Protein AF-A0A0M0T9Q9-F1 (afdb_monomer_lite)

pLDDT: mean 83.2, std 15.9, range [45.47, 97.31]

Foldseek 3Di:
DDPVVPVVPDDLVNLLVVCVPPDDPDDPPVDPDDPSVLSSLVVVQVVVPDPDPVSSVVSCVVPVD

Sequence (65 aa):
MDNSFILRGVQMKELVAVFSDFPDPRCQGKVKHRFIDILVIAVCAVIAGANAWTDIEQYGQLKKD

Radius of gyration: 14.23 Å; chains: 1; bounding box: 23×28×44 Å

Structure (mmCIF, N/CA/C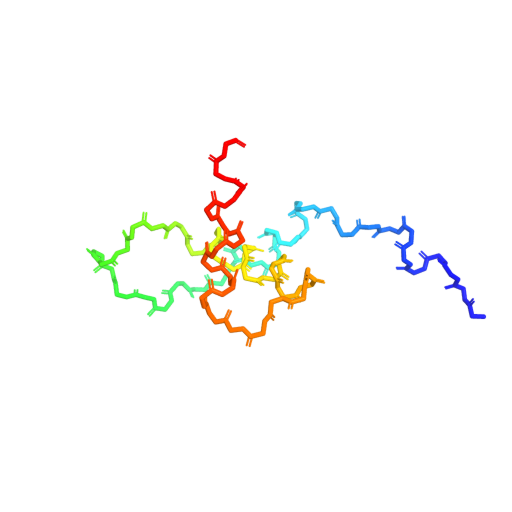/O backbone):
data_AF-A0A0M0T9Q9-F1
#
_entry.id   AF-A0A0M0T9Q9-F1
#
loop_
_atom_site.group_PDB
_atom_site.id
_atom_site.type_symbol
_atom_site.label_atom_id
_atom_site.label_alt_id
_atom_site.label_comp_id
_atom_site.label_asym_id
_atom_site.label_entity_id
_atom_site.label_seq_id
_atom_site.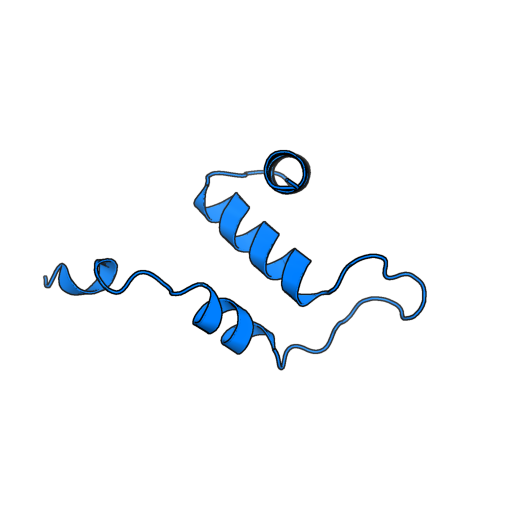pdbx_PDB_ins_code
_atom_site.Cartn_x
_atom_site.Cartn_y
_atom_site.Cartn_z
_atom_site.occupancy
_atom_site.B_iso_or_equiv
_atom_site.auth_seq_id
_atom_site.auth_comp_id
_atom_site.auth_asym_id
_atom_site.auth_atom_id
_atom_site.pdbx_PDB_model_num
ATOM 1 N N . MET A 1 1 ? 11.728 -0.472 -31.829 1.00 45.47 1 MET A N 1
ATOM 2 C CA . MET A 1 1 ? 11.223 -0.754 -30.471 1.00 45.47 1 MET A CA 1
ATOM 3 C C . MET A 1 1 ? 10.059 0.184 -30.273 1.00 45.47 1 MET A C 1
ATOM 5 O O . MET A 1 1 ? 10.258 1.389 -30.316 1.00 45.47 1 MET A O 1
ATOM 9 N N . ASP A 1 2 ? 8.853 -0.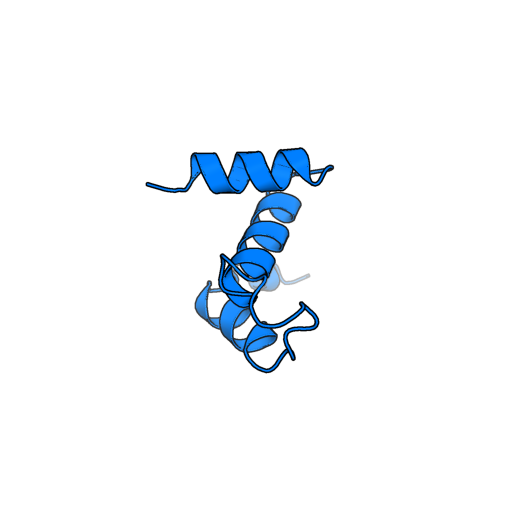364 -30.296 1.00 49.66 2 ASP A N 1
ATOM 10 C CA . ASP A 1 2 ? 7.627 0.421 -30.339 1.00 49.66 2 ASP A CA 1
ATOM 11 C C . ASP A 1 2 ? 7.373 1.086 -28.974 1.00 49.66 2 ASP A C 1
ATOM 13 O O . ASP A 1 2 ? 7.123 0.410 -27.977 1.00 49.66 2 ASP A O 1
ATOM 17 N N . ASN A 1 3 ? 7.456 2.419 -28.937 1.00 52.47 3 ASN A N 1
ATOM 18 C CA . ASN A 1 3 ? 7.154 3.237 -27.759 1.00 52.47 3 ASN A CA 1
ATOM 19 C C . ASN A 1 3 ? 5.640 3.323 -27.459 1.00 52.47 3 ASN A C 1
ATOM 21 O O . ASN A 1 3 ? 5.236 4.023 -26.530 1.00 52.47 3 ASN A O 1
ATOM 25 N N . SER A 1 4 ? 4.788 2.585 -28.182 1.00 50.72 4 SER A N 1
ATOM 26 C CA . SER A 1 4 ? 3.366 2.410 -27.861 1.00 50.72 4 SER A CA 1
ATOM 27 C C . SER A 1 4 ? 3.117 1.668 -26.536 1.00 50.72 4 SER A C 1
ATOM 29 O O . SER A 1 4 ? 2.003 1.717 -26.013 1.00 50.72 4 SER A O 1
ATOM 31 N N . PHE A 1 5 ? 4.146 1.035 -25.954 1.00 54.66 5 PHE A N 1
ATOM 32 C CA . PHE A 1 5 ? 4.049 0.265 -24.707 1.00 54.66 5 PHE A CA 1
ATOM 33 C C . PHE A 1 5 ? 3.807 1.128 -23.452 1.00 54.66 5 PHE A C 1
ATOM 35 O O . PHE A 1 5 ? 3.242 0.640 -22.480 1.00 54.66 5 PHE A O 1
ATOM 42 N N . ILE A 1 6 ? 4.186 2.414 -23.472 1.00 54.44 6 ILE A N 1
ATOM 43 C CA . ILE A 1 6 ? 4.030 3.336 -22.326 1.00 54.44 6 ILE A CA 1
ATOM 44 C C . ILE A 1 6 ? 2.784 4.233 -22.467 1.00 54.44 6 ILE A C 1
ATOM 46 O O . ILE A 1 6 ? 2.246 4.716 -21.473 1.00 54.44 6 ILE A O 1
ATOM 50 N N . LEU A 1 7 ? 2.269 4.427 -23.689 1.00 50.12 7 LEU A N 1
ATOM 51 C CA . LEU A 1 7 ? 1.141 5.331 -23.968 1.00 50.12 7 LEU A CA 1
ATOM 52 C C . LEU A 1 7 ? -0.248 4.742 -23.652 1.00 50.12 7 LEU A C 1
ATOM 54 O O . LEU A 1 7 ? -1.241 5.462 -23.713 1.00 50.12 7 LEU A O 1
ATOM 58 N N . ARG A 1 8 ? -0.342 3.467 -23.253 1.00 56.22 8 ARG A N 1
ATOM 59 C CA . ARG A 1 8 ? -1.543 2.895 -22.617 1.00 56.22 8 ARG A CA 1
ATOM 60 C C . ARG A 1 8 ? -1.363 2.881 -21.105 1.00 56.22 8 ARG A C 1
ATOM 62 O O . ARG A 1 8 ? -1.299 1.814 -20.501 1.00 56.22 8 ARG A O 1
ATOM 69 N N . GLY A 1 9 ? -1.213 4.073 -20.525 1.00 49.06 9 GLY A N 1
ATOM 70 C CA . GLY A 1 9 ? -1.076 4.260 -19.083 1.00 49.06 9 GLY A CA 1
ATOM 71 C C . GLY A 1 9 ? -2.042 3.350 -18.329 1.00 49.06 9 GLY A C 1
ATOM 72 O O . GLY A 1 9 ? -3.222 3.284 -18.674 1.00 49.06 9 GLY A O 1
ATOM 73 N N . VAL A 1 10 ? -1.512 2.604 -17.358 1.00 56.84 10 VAL A N 1
ATOM 74 C CA . VAL A 1 10 ? -2.294 1.738 -16.473 1.00 56.84 10 VAL A CA 1
ATOM 75 C C . VAL A 1 10 ? -3.450 2.567 -15.924 1.00 56.84 10 VAL A C 1
ATOM 77 O O . VAL A 1 10 ? -3.264 3.445 -15.083 1.00 56.84 10 VAL A O 1
ATOM 80 N N . GLN A 1 11 ? -4.653 2.329 -16.441 1.00 58.88 11 GLN A N 1
ATOM 81 C CA . GLN A 1 11 ? -5.853 2.947 -15.905 1.00 58.88 11 GLN A CA 1
ATOM 82 C C . GLN A 1 11 ? -6.027 2.373 -14.498 1.00 58.88 11 GLN A C 1
ATOM 84 O O . GLN A 1 11 ? -5.986 1.158 -14.330 1.00 58.88 11 GLN A O 1
ATOM 89 N N . MET A 1 12 ? -6.243 3.213 -13.482 1.00 58.09 12 MET A N 1
ATOM 90 C CA . MET A 1 12 ? -6.356 2.779 -12.073 1.00 58.09 12 MET A CA 1
ATOM 91 C C . MET A 1 12 ? -7.371 1.635 -11.860 1.00 58.09 12 MET A C 1
ATOM 93 O O . MET A 1 12 ? -7.245 0.834 -10.938 1.00 58.09 12 MET A O 1
ATOM 97 N N . LYS A 1 13 ? -8.357 1.527 -12.760 1.00 65.31 13 LYS A N 1
ATOM 98 C CA . LYS A 1 13 ? -9.349 0.446 -12.813 1.00 65.31 13 LYS A CA 1
ATOM 99 C C . LYS A 1 13 ? -8.724 -0.937 -13.037 1.00 65.31 13 LYS A C 1
ATOM 101 O O . LYS A 1 13 ? -9.167 -1.895 -12.417 1.00 65.31 13 LYS A O 1
ATOM 106 N N . GLU A 1 14 ? -7.686 -1.025 -13.864 1.00 79.00 14 GLU A N 1
ATOM 107 C CA . GLU A 1 14 ? -6.992 -2.281 -14.174 1.00 79.00 14 GLU A CA 1
ATOM 108 C C . GLU A 1 14 ? -6.183 -2.770 -12.973 1.00 79.00 14 GLU A C 1
ATOM 110 O O . GLU A 1 14 ? -6.212 -3.951 -12.643 1.00 79.00 14 GLU A O 1
ATOM 115 N N . LEU A 1 15 ? -5.518 -1.859 -12.252 1.00 80.75 15 LEU A N 1
ATOM 116 C CA . LEU A 1 15 ? -4.752 -2.226 -11.060 1.00 80.75 15 LEU A CA 1
ATOM 117 C C . LEU A 1 15 ? -5.660 -2.764 -9.947 1.00 80.75 15 LEU A C 1
ATOM 119 O O . LEU A 1 15 ? -5.326 -3.745 -9.287 1.00 80.75 15 LEU A O 1
ATOM 123 N N . VAL A 1 16 ? -6.832 -2.150 -9.769 1.00 85.50 16 VAL A N 1
ATOM 124 C CA . VAL A 1 16 ? -7.839 -2.643 -8.823 1.00 85.50 16 VAL A CA 1
ATOM 125 C C . VAL A 1 16 ? -8.352 -4.027 -9.233 1.00 85.50 16 VAL A C 1
ATOM 127 O O . VAL A 1 16 ? -8.499 -4.886 -8.370 1.00 85.50 16 VAL A O 1
ATOM 130 N N . ALA A 1 17 ? -8.587 -4.261 -10.528 1.00 86.50 17 ALA A N 1
ATOM 131 C CA . ALA A 1 17 ? -9.047 -5.553 -11.039 1.00 86.50 17 ALA A CA 1
ATOM 132 C C . ALA A 1 17 ? -8.002 -6.667 -10.861 1.00 86.50 17 ALA A C 1
ATOM 134 O O . ALA A 1 17 ? -8.352 -7.784 -10.504 1.00 86.50 17 ALA A O 1
ATOM 135 N N . VAL A 1 18 ? -6.711 -6.369 -11.034 1.00 85.69 18 VAL A N 1
ATOM 136 C CA . VAL A 1 18 ? -5.634 -7.351 -10.802 1.00 85.69 18 VAL A CA 1
ATOM 137 C C . VAL A 1 18 ? -5.623 -7.848 -9.353 1.00 85.69 18 VAL A C 1
ATOM 139 O O . VAL A 1 18 ? -5.351 -9.018 -9.095 1.00 85.69 18 VAL A O 1
ATOM 142 N N . PHE A 1 19 ? -5.917 -6.966 -8.400 1.00 85.69 19 PHE A N 1
ATOM 143 C CA . PHE A 1 19 ? -5.871 -7.281 -6.974 1.00 85.69 19 PHE A CA 1
ATOM 144 C C . PHE A 1 19 ? -7.243 -7.613 -6.364 1.00 85.69 19 PHE A C 1
ATOM 146 O O . PHE A 1 19 ? -7.300 -7.922 -5.173 1.00 85.69 19 PHE A O 1
ATOM 153 N N . SER A 1 20 ? -8.342 -7.556 -7.126 1.00 85.44 20 SER A N 1
ATOM 154 C CA . SER A 1 20 ? -9.696 -7.756 -6.583 1.00 85.44 20 SER A CA 1
ATOM 155 C C . SER A 1 20 ? -9.906 -9.154 -6.014 1.00 85.44 20 SER A C 1
ATOM 157 O O . SER A 1 20 ? -10.614 -9.309 -5.021 1.00 85.44 20 SER A O 1
ATOM 159 N N . ASP A 1 21 ? -9.252 -10.146 -6.614 1.00 87.00 21 ASP A N 1
ATOM 160 C CA . ASP A 1 21 ? -9.407 -11.559 -6.265 1.00 87.00 21 ASP A CA 1
ATOM 161 C C . ASP A 1 21 ? -8.355 -12.023 -5.245 1.00 87.00 21 ASP A C 1
ATOM 163 O O . ASP A 1 21 ? -8.286 -13.204 -4.896 1.00 87.00 21 ASP A O 1
ATOM 167 N N . PHE A 1 22 ? -7.515 -11.105 -4.751 1.00 89.50 22 PHE A N 1
ATOM 168 C CA . PHE A 1 22 ? -6.467 -11.453 -3.805 1.00 89.50 22 PHE A CA 1
ATOM 169 C C . PHE A 1 22 ? -7.068 -11.686 -2.410 1.00 89.50 22 PHE A C 1
ATOM 171 O O . PHE A 1 22 ? -7.700 -10.778 -1.856 1.00 89.50 22 PHE A O 1
ATOM 178 N N . PRO A 1 23 ? -6.865 -12.869 -1.801 1.00 90.12 23 PRO A N 1
ATOM 179 C CA . PRO A 1 23 ? -7.352 -13.118 -0.453 1.00 90.12 23 PRO A CA 1
ATOM 180 C C . PRO A 1 23 ? -6.635 -12.185 0.525 1.00 90.12 23 PRO A C 1
ATOM 182 O O . PRO A 1 23 ? -5.410 -12.084 0.498 1.00 90.12 23 PRO A O 1
ATOM 185 N N . ASP A 1 24 ? -7.391 -11.509 1.393 1.00 92.44 24 ASP A N 1
ATOM 186 C CA . ASP A 1 24 ? -6.824 -10.642 2.428 1.00 92.44 24 ASP A CA 1
ATOM 187 C C . ASP A 1 24 ? -6.184 -11.507 3.531 1.00 92.44 24 ASP A C 1
ATOM 189 O O . ASP A 1 24 ? -6.911 -12.167 4.279 1.00 92.44 24 ASP A O 1
ATOM 193 N N . PRO A 1 25 ? -4.842 -11.528 3.667 1.00 92.50 25 PRO A N 1
ATOM 194 C CA . PRO A 1 25 ? -4.164 -12.392 4.631 1.00 92.50 25 PRO A CA 1
ATOM 195 C C . PRO A 1 25 ? -4.208 -11.830 6.062 1.00 92.50 25 PRO A C 1
ATOM 197 O O . PRO A 1 25 ? -3.663 -12.435 6.987 1.00 92.50 25 PRO A O 1
ATOM 200 N N . ARG A 1 26 ? -4.780 -10.636 6.264 1.00 93.62 26 ARG A N 1
ATOM 201 C CA . ARG A 1 26 ? -4.764 -9.940 7.554 1.00 93.62 26 ARG A CA 1
ATOM 202 C C . ARG A 1 26 ? -5.812 -10.524 8.499 1.00 93.62 26 ARG A C 1
ATOM 204 O O . ARG A 1 26 ? -6.870 -10.996 8.093 1.00 93.62 26 ARG A O 1
ATOM 211 N N . CYS A 1 27 ? -5.548 -10.430 9.801 1.00 94.00 27 CYS A N 1
ATOM 212 C CA . CYS A 1 27 ? -6.482 -10.913 10.814 1.00 94.00 27 CYS A CA 1
ATOM 213 C C . CYS A 1 27 ? -7.801 -10.128 10.782 1.00 94.00 27 CYS A C 1
ATOM 215 O O . CYS A 1 27 ? -7.815 -8.912 11.011 1.00 94.00 27 CYS A O 1
ATOM 217 N N . GLN A 1 28 ? -8.914 -10.837 10.584 1.00 88.12 28 GLN A N 1
ATOM 218 C CA . GLN A 1 28 ? -10.253 -10.255 10.652 1.00 88.12 28 GLN A CA 1
ATOM 219 C C . GLN A 1 28 ? -10.477 -9.551 12.003 1.00 88.12 28 GLN A C 1
ATOM 221 O O . GLN A 1 28 ? -10.012 -10.004 13.049 1.00 88.12 28 GLN A O 1
ATOM 226 N N . GLY A 1 29 ? -11.135 -8.388 11.977 1.00 87.75 29 GLY A N 1
ATOM 227 C CA . GLY A 1 29 ? -11.369 -7.556 13.167 1.00 87.75 29 GLY A CA 1
ATOM 228 C C . GLY A 1 29 ? -10.194 -6.661 13.594 1.00 87.75 29 GLY A C 1
ATOM 229 O O . GLY A 1 29 ? -10.385 -5.781 14.428 1.00 87.75 29 GLY A O 1
ATOM 230 N N . LYS A 1 30 ? -9.000 -6.808 12.996 1.00 91.19 30 LYS A N 1
ATOM 231 C CA . LYS A 1 30 ? -7.855 -5.886 13.181 1.00 91.19 30 LYS A CA 1
ATOM 232 C C . LYS A 1 30 ? -7.585 -5.012 11.950 1.00 91.19 30 LYS A C 1
ATOM 234 O O . LYS A 1 30 ? -6.495 -4.470 11.786 1.00 91.19 30 LYS A O 1
ATOM 239 N N . VAL A 1 31 ? -8.580 -4.874 11.077 1.00 90.19 31 VAL A N 1
ATOM 240 C CA . VAL A 1 31 ? -8.467 -4.193 9.784 1.00 90.19 31 VAL A CA 1
ATOM 241 C C . VAL A 1 31 ? -9.175 -2.840 9.839 1.00 90.19 31 VAL A C 1
ATOM 243 O O . VAL A 1 31 ? -10.378 -2.783 10.066 1.00 90.19 31 VAL A O 1
ATOM 246 N N . LYS A 1 32 ? -8.431 -1.749 9.607 1.00 90.62 32 LYS A N 1
ATOM 247 C CA . LYS A 1 32 ? -8.974 -0.375 9.518 1.00 90.62 32 LYS A CA 1
ATOM 248 C C . LYS A 1 32 ? -9.176 0.122 8.082 1.00 90.62 32 LYS A C 1
ATOM 250 O O . LYS A 1 32 ? -9.943 1.050 7.862 1.00 90.62 32 LYS A O 1
ATOM 255 N N . HIS A 1 33 ? -8.480 -0.481 7.119 1.00 90.62 33 HIS A N 1
ATOM 256 C CA . HIS A 1 33 ? -8.456 -0.051 5.718 1.00 90.62 33 HIS A CA 1
ATOM 257 C C . HIS A 1 33 ? -8.673 -1.243 4.789 1.00 90.62 33 HIS A C 1
ATOM 259 O O . HIS A 1 33 ? -8.205 -2.354 5.0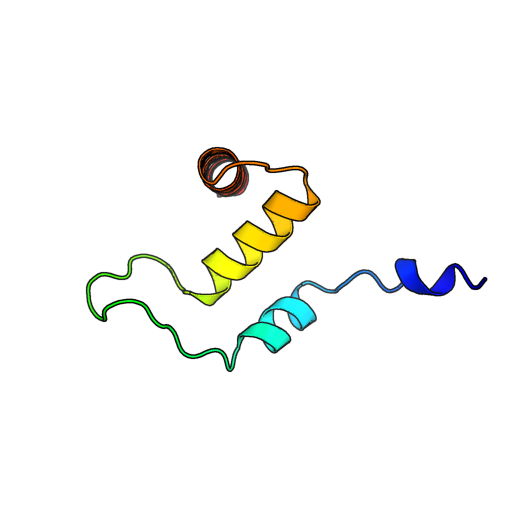80 1.00 90.62 33 HIS A O 1
ATOM 265 N N . ARG A 1 34 ? -9.343 -1.014 3.654 1.00 90.75 34 ARG A N 1
ATOM 266 C CA . ARG A 1 34 ? -9.541 -2.055 2.638 1.00 90.75 34 ARG A CA 1
ATOM 267 C C . ARG A 1 34 ? -8.180 -2.516 2.121 1.00 90.75 34 ARG A C 1
ATOM 269 O O . ARG A 1 34 ? -7.286 -1.700 1.922 1.00 90.75 34 ARG A O 1
ATOM 276 N N . PHE A 1 35 ? -8.020 -3.823 1.932 1.00 92.06 35 PHE A N 1
ATOM 277 C CA . PHE A 1 35 ? -6.737 -4.397 1.518 1.00 92.06 35 PHE A CA 1
ATOM 278 C C . PHE A 1 35 ? -6.289 -3.842 0.166 1.00 92.06 35 PHE A C 1
ATOM 280 O O . PHE A 1 35 ? -5.149 -3.413 0.014 1.00 92.06 35 PHE A O 1
ATOM 287 N N . ILE A 1 36 ? -7.241 -3.748 -0.761 1.00 91.94 36 ILE A N 1
ATOM 288 C CA . ILE A 1 36 ? -7.040 -3.199 -2.097 1.00 91.94 36 ILE A CA 1
ATOM 289 C C . ILE A 1 36 ? -6.469 -1.777 -2.080 1.00 91.94 36 ILE A C 1
ATOM 291 O O . ILE A 1 36 ? -5.538 -1.487 -2.824 1.00 91.94 36 ILE A O 1
ATOM 295 N N . ASP A 1 37 ? -6.958 -0.910 -1.189 1.00 90.12 37 ASP A N 1
ATOM 296 C CA . ASP A 1 37 ? -6.482 0.474 -1.100 1.00 90.12 37 ASP A CA 1
ATOM 297 C C . ASP A 1 37 ? -5.019 0.516 -0.658 1.00 90.12 37 ASP A C 1
ATOM 299 O O . ASP A 1 37 ? -4.233 1.289 -1.195 1.00 90.12 37 ASP A O 1
ATOM 303 N N . ILE A 1 38 ? -4.634 -0.353 0.283 1.00 92.25 38 ILE A N 1
ATOM 304 C CA . ILE A 1 38 ? -3.246 -0.455 0.747 1.00 92.25 38 ILE A CA 1
ATOM 305 C C . ILE A 1 38 ? -2.330 -0.904 -0.393 1.00 92.25 38 ILE A C 1
ATOM 307 O O . ILE A 1 38 ? -1.260 -0.325 -0.568 1.00 92.25 38 ILE A O 1
ATOM 311 N N . LEU A 1 39 ? -2.744 -1.904 -1.179 1.00 92.06 39 LEU A N 1
ATOM 312 C CA . LEU A 1 39 ? -1.954 -2.395 -2.313 1.00 92.06 39 LEU A CA 1
ATOM 313 C C . LEU A 1 39 ? -1.776 -1.319 -3.385 1.00 92.06 39 LEU A C 1
ATOM 315 O O . LEU A 1 39 ? -0.660 -1.091 -3.849 1.00 92.06 39 LEU A O 1
ATOM 319 N N . VAL A 1 40 ? -2.856 -0.617 -3.735 1.00 91.31 40 VAL A N 1
ATOM 320 C CA . VAL A 1 40 ? -2.813 0.476 -4.713 1.00 91.31 40 VAL A CA 1
ATOM 321 C C . VAL A 1 40 ? -1.901 1.604 -4.227 1.00 91.31 40 VAL A C 1
ATOM 323 O O . VAL A 1 40 ? -1.042 2.054 -4.981 1.00 91.31 40 VAL A O 1
ATOM 326 N N . ILE A 1 41 ? -2.025 2.026 -2.963 1.00 92.50 41 ILE A N 1
ATOM 327 C CA . ILE A 1 41 ? -1.166 3.067 -2.379 1.00 92.50 41 ILE A CA 1
ATOM 328 C C . ILE A 1 41 ? 0.302 2.634 -2.400 1.00 92.50 41 ILE A C 1
ATOM 330 O O . ILE A 1 41 ? 1.151 3.423 -2.804 1.00 92.50 41 ILE A O 1
ATOM 334 N N . ALA A 1 42 ? 0.605 1.391 -2.017 1.00 94.38 42 ALA A N 1
ATOM 335 C CA . ALA A 1 42 ? 1.972 0.879 -2.007 1.00 94.38 42 ALA A CA 1
ATOM 336 C C . ALA A 1 42 ? 2.598 0.878 -3.408 1.00 94.38 42 ALA A C 1
ATOM 338 O O . ALA A 1 42 ? 3.706 1.381 -3.579 1.00 94.38 42 ALA A O 1
ATOM 339 N N . VAL A 1 43 ? 1.883 0.382 -4.423 1.00 92.50 43 VAL A N 1
ATOM 340 C CA . VAL A 1 43 ? 2.372 0.372 -5.812 1.00 92.50 43 VAL A CA 1
ATOM 341 C C . VAL A 1 43 ? 2.586 1.796 -6.328 1.00 92.50 43 VAL A C 1
ATOM 343 O O . VAL A 1 43 ? 3.651 2.097 -6.865 1.00 92.50 43 VAL A O 1
ATOM 346 N N . CYS A 1 44 ? 1.617 2.692 -6.123 1.00 91.56 44 CYS A N 1
ATOM 347 C CA . CYS A 1 44 ? 1.732 4.092 -6.534 1.00 91.56 44 CYS A CA 1
ATOM 348 C C . CYS A 1 44 ? 2.904 4.805 -5.846 1.00 91.56 44 CYS A C 1
ATOM 350 O O . CYS A 1 44 ? 3.655 5.521 -6.506 1.00 91.56 44 CYS A O 1
ATOM 352 N N . ALA A 1 45 ? 3.088 4.588 -4.542 1.00 94.88 45 ALA A N 1
ATOM 353 C CA . ALA A 1 45 ? 4.180 5.176 -3.778 1.00 94.88 45 ALA A CA 1
ATOM 354 C C . ALA A 1 45 ? 5.549 4.657 -4.246 1.00 94.88 45 ALA A C 1
ATOM 356 O O . ALA A 1 45 ? 6.464 5.453 -4.437 1.00 94.88 45 ALA A O 1
ATOM 357 N N . VAL A 1 46 ? 5.689 3.349 -4.495 1.00 95.81 46 VAL A N 1
ATOM 358 C CA . VAL A 1 46 ? 6.938 2.755 -5.008 1.00 95.81 46 VAL A CA 1
ATOM 359 C C . VAL A 1 46 ? 7.274 3.294 -6.400 1.00 95.81 46 VAL A C 1
ATOM 361 O O . VAL A 1 46 ? 8.417 3.671 -6.647 1.00 95.81 46 VAL A O 1
ATOM 364 N N . ILE A 1 47 ? 6.286 3.422 -7.294 1.00 94.06 47 ILE A N 1
ATOM 365 C CA . ILE A 1 47 ? 6.483 4.053 -8.613 1.00 94.06 47 ILE A CA 1
ATOM 366 C C . ILE A 1 47 ? 6.887 5.530 -8.465 1.00 94.06 47 ILE A C 1
ATOM 368 O O . ILE A 1 47 ? 7.699 6.026 -9.243 1.00 94.06 47 ILE A O 1
ATOM 372 N N . ALA A 1 48 ? 6.365 6.224 -7.451 1.00 93.38 48 ALA A N 1
ATOM 373 C CA . ALA A 1 48 ? 6.739 7.596 -7.115 1.00 93.38 48 ALA A CA 1
ATOM 374 C C . ALA A 1 48 ? 8.102 7.722 -6.396 1.00 93.38 48 ALA A C 1
ATOM 376 O O . ALA A 1 48 ? 8.505 8.838 -6.071 1.00 93.38 48 ALA A O 1
ATOM 377 N N . GLY A 1 49 ? 8.819 6.614 -6.171 1.00 95.44 49 GLY A N 1
ATOM 378 C CA . GLY A 1 49 ? 10.168 6.604 -5.599 1.00 95.44 49 GLY A CA 1
ATOM 379 C C . GLY A 1 49 ? 10.249 6.338 -4.092 1.00 95.44 49 GLY A C 1
ATOM 380 O O . GLY A 1 49 ? 11.292 6.607 -3.497 1.00 95.44 49 GLY A O 1
ATOM 381 N N . ALA A 1 50 ? 9.187 5.827 -3.460 1.00 97.31 50 ALA A N 1
ATOM 382 C CA . ALA A 1 50 ? 9.223 5.396 -2.061 1.00 97.31 50 ALA A CA 1
ATOM 383 C C . ALA A 1 50 ? 10.198 4.223 -1.864 1.00 97.31 50 ALA A C 1
ATOM 385 O O . ALA A 1 50 ? 10.117 3.221 -2.576 1.00 97.31 50 ALA A O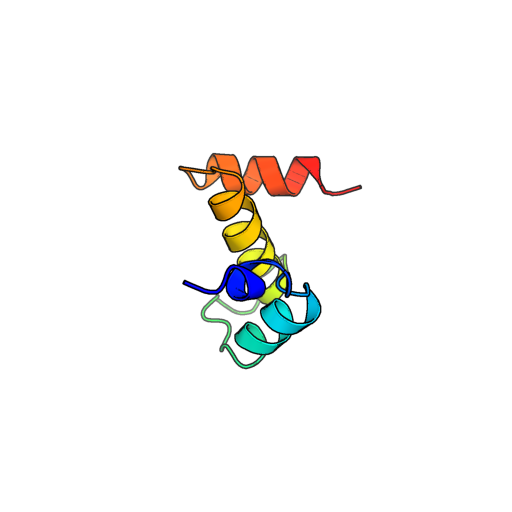 1
ATOM 386 N N . ASN A 1 51 ? 11.076 4.324 -0.861 1.00 95.94 51 ASN A N 1
ATOM 387 C CA . ASN A 1 51 ? 12.076 3.294 -0.547 1.00 95.94 51 ASN A CA 1
ATOM 388 C C . ASN A 1 51 ? 11.808 2.600 0.794 1.00 95.94 51 ASN A C 1
ATOM 390 O O . ASN A 1 51 ? 12.343 1.522 1.053 1.00 95.94 51 ASN A O 1
ATOM 394 N N . ALA A 1 52 ? 10.975 3.199 1.644 1.00 96.44 52 ALA A N 1
ATOM 395 C CA . ALA A 1 52 ? 10.590 2.658 2.937 1.00 96.44 52 ALA A CA 1
ATOM 396 C C . ALA A 1 52 ? 9.070 2.693 3.149 1.00 96.44 52 ALA A C 1
ATOM 398 O O . ALA A 1 52 ? 8.338 3.470 2.538 1.00 96.44 52 ALA A O 1
ATOM 399 N N . TRP A 1 53 ? 8.589 1.879 4.091 1.00 94.56 53 TRP A N 1
ATOM 400 C CA . TRP A 1 53 ? 7.176 1.863 4.490 1.00 94.56 53 TRP A CA 1
ATOM 401 C C . TRP A 1 53 ? 6.685 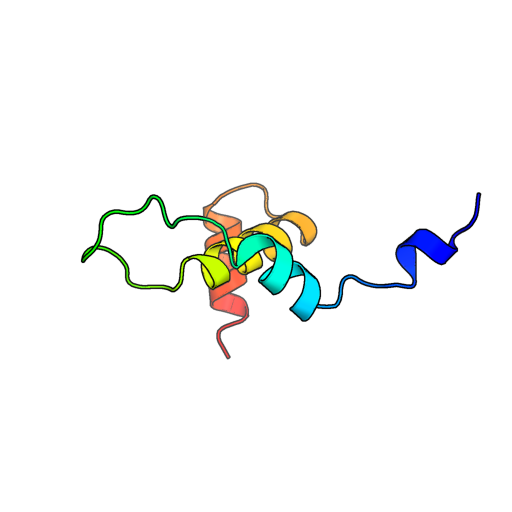3.216 5.016 1.00 94.56 53 TRP A C 1
ATOM 403 O O . TRP A 1 53 ? 5.532 3.575 4.796 1.00 94.56 53 TRP A O 1
ATOM 413 N N . THR A 1 54 ? 7.566 3.980 5.663 1.00 96.12 54 THR A N 1
ATOM 414 C CA . THR A 1 54 ? 7.290 5.351 6.113 1.00 96.12 54 THR A CA 1
ATOM 415 C C . THR A 1 54 ? 7.019 6.294 4.945 1.00 96.12 54 THR A C 1
ATOM 417 O O . THR A 1 54 ? 6.144 7.149 5.041 1.00 96.12 54 THR A O 1
ATOM 420 N N . ASP A 1 55 ? 7.706 6.107 3.817 1.00 97.25 55 ASP A N 1
ATOM 421 C CA . ASP A 1 55 ? 7.505 6.924 2.617 1.00 97.25 55 ASP A CA 1
ATOM 422 C C . ASP A 1 55 ? 6.145 6.610 1.982 1.00 97.25 55 ASP A C 1
ATOM 424 O O . ASP A 1 55 ? 5.448 7.505 1.511 1.00 97.25 55 ASP A O 1
ATOM 428 N N . ILE A 1 56 ? 5.732 5.338 2.016 1.00 95.62 56 ILE A N 1
ATOM 429 C CA . ILE A 1 56 ? 4.413 4.894 1.543 1.00 95.62 56 ILE A CA 1
ATOM 430 C C . ILE A 1 56 ? 3.299 5.464 2.430 1.00 95.62 56 ILE A C 1
ATOM 432 O O . ILE A 1 56 ? 2.289 5.952 1.920 1.00 95.62 56 ILE A O 1
ATOM 436 N N . GLU A 1 57 ? 3.479 5.434 3.754 1.00 94.19 57 GLU A N 1
ATOM 437 C CA . GLU A 1 57 ? 2.550 6.070 4.692 1.00 94.19 57 GLU A CA 1
ATOM 438 C C . GLU A 1 57 ? 2.433 7.569 4.403 1.00 94.19 57 GLU A C 1
ATOM 440 O O . GLU A 1 57 ? 1.320 8.078 4.249 1.00 94.19 57 GLU A O 1
ATOM 445 N N . GLN A 1 58 ? 3.569 8.260 4.280 1.00 95.56 58 GLN A N 1
ATOM 446 C CA . GLN A 1 58 ? 3.611 9.687 3.979 1.00 95.56 58 GLN A CA 1
ATOM 447 C C . GLN A 1 58 ? 2.918 9.992 2.648 1.00 95.56 58 GLN A C 1
ATOM 449 O O . GLN A 1 58 ? 2.081 10.892 2.592 1.00 95.56 58 GLN A O 1
ATOM 454 N N . TYR A 1 59 ? 3.197 9.212 1.600 1.00 94.62 59 TYR A N 1
ATOM 455 C CA . TYR A 1 59 ? 2.534 9.327 0.303 1.00 94.62 59 TYR A CA 1
ATOM 456 C C . TYR A 1 59 ? 1.008 9.231 0.439 1.00 94.62 59 TYR A C 1
ATOM 458 O O . TYR A 1 59 ? 0.286 10.073 -0.096 1.00 94.62 59 TYR A O 1
ATOM 466 N N . GLY A 1 60 ? 0.517 8.247 1.200 1.00 92.06 60 GLY A N 1
ATOM 467 C CA . GLY A 1 60 ? -0.910 8.074 1.463 1.00 92.06 60 GLY A CA 1
ATOM 468 C C . GLY A 1 60 ? -1.534 9.244 2.232 1.00 92.06 60 GLY A C 1
ATOM 469 O O . GLY A 1 60 ? -2.618 9.695 1.868 1.00 92.06 60 GLY A O 1
ATOM 470 N N . GLN A 1 61 ? -0.863 9.778 3.262 1.00 92.31 61 GLN A N 1
ATOM 471 C CA . GLN A 1 61 ? -1.380 10.938 4.006 1.00 92.31 61 GLN A CA 1
ATOM 472 C C . GLN A 1 61 ? -1.419 12.210 3.150 1.00 92.31 61 GLN A C 1
ATOM 474 O O . GLN A 1 61 ? -2.360 12.986 3.266 1.00 92.31 61 GLN A O 1
ATOM 479 N N . LEU A 1 62 ? -0.437 12.411 2.264 1.00 92.94 62 LEU A N 1
ATOM 480 C CA . LEU A 1 62 ? -0.378 13.575 1.369 1.00 92.94 62 LEU A CA 1
ATOM 481 C C . LEU A 1 62 ? -1.477 13.586 0.290 1.00 92.94 62 LEU A C 1
ATOM 483 O O . LEU A 1 62 ? -1.652 14.601 -0.384 1.00 92.94 62 LEU A O 1
ATOM 487 N N . LYS A 1 63 ? -2.170 12.462 0.071 1.00 85.25 63 LYS A N 1
ATOM 488 C CA . LYS A 1 63 ? -3.198 12.275 -0.972 1.00 85.25 63 LYS A CA 1
ATOM 489 C C . LYS A 1 63 ? -4.561 11.893 -0.395 1.00 85.25 63 LYS A C 1
ATOM 491 O O . LYS A 1 63 ? -5.362 11.254 -1.070 1.00 85.25 63 LYS A O 1
ATOM 496 N N . LYS A 1 64 ? -4.791 12.240 0.869 1.00 80.38 64 LYS A N 1
ATOM 497 C CA . LYS A 1 64 ? -6.000 11.886 1.617 1.00 80.38 64 LYS A CA 1
ATOM 498 C C . LYS A 1 64 ? -7.176 12.846 1.382 1.00 80.38 64 LYS A C 1
ATOM 500 O O . LYS A 1 64 ? -8.277 12.523 1.822 1.00 80.38 64 LYS A O 1
ATOM 505 N N . ASP A 1 65 ? -6.925 13.960 0.693 1.00 54.44 65 ASP A N 1
ATOM 506 C CA . ASP A 1 65 ? -7.888 15.019 0.364 1.00 54.44 65 ASP A CA 1
ATOM 507 C C . ASP A 1 65 ? -8.421 14.900 -1.072 1.00 54.44 65 ASP A C 1
ATOM 509 O O . ASP A 1 65 ? -7.598 14.702 -2.001 1.00 54.44 65 ASP A O 1
#

Secondary structure (DSSP, 8-state):
--GGGTSS---HHHHHHHHTT----SPTTS--S-HHHHHHHHHHHHHTT--SHHHHHHHHHTT--